Protein AF-A0A1Q9ALR7-F1 (afdb_monomer)

Organism: NCBI:txid1672749

Secondary structure (DSSP, 8-state):
-PPPHHHHHHHHHHHHHHTT---EEEE-HHHHHHHHHHHHHTT-TTT-EEEEHHHHHHHHHHHHTTT-STTHHHHHHHHHHHHHHHHHHH-S-GGGPPP---

Solvent-accessible surface area (backbone atoms only — not comparable to full-atom values): 6000 Å² total; per-residue (Å²): 128,81,67,56,71,67,60,52,50,49,52,52,44,52,54,39,46,75,74,72,48,75,53,70,48,73,34,53,72,85,44,47,61,56,54,50,51,53,29,50,75,68,72,41,50,92,66,41,50,79,45,37,44,69,60,52,51,49,52,52,34,38,60,70,19,72,67,41,75,88,39,33,52,58,36,50,48,53,52,46,53,52,49,37,47,50,42,69,74,73,47,91,62,75,81,77,50,75,88,79,95,114

Nearest PDB structures (foldseek):
  7phf-assembly2_D  TM=7.639E-01  e=6.149E-01  Streptomyces peucetius
  7clu-assembly1_B  TM=7.054E-01  e=7.920E-01  Serratia marcescens
  7clf-assembly1_B  TM=7.653E-01  e=1.087E+00  Serratia marcescens
  7clu-assembly1_A  TM=7.395E-01  e=4.961E+00  Serratia marcescens

Structure (mmCIF, N/CA/C/O backbone):
data_AF-A0A1Q9ALR7-F1
#
_entry.id   AF-A0A1Q9ALR7-F1
#
loop_
_atom_site.group_PDB
_atom_site.id
_atom_site.type_symbol
_atom_site.label_atom_id
_atom_site.label_alt_id
_atom_site.label_comp_id
_atom_site.label_asym_id
_atom_site.label_entity_id
_atom_site.label_seq_id
_atom_site.pdbx_PDB_ins_code
_atom_site.Cartn_x
_atom_site.Cartn_y
_atom_site.Cartn_z
_atom_site.occupancy
_atom_site.B_iso_or_equiv
_atom_site.auth_seq_id
_atom_site.auth_comp_id
_atom_site.auth_asym_id
_atom_site.auth_atom_id
_atom_site.pdbx_PDB_model_num
ATOM 1 N N . MET A 1 1 ? -22.269 19.223 3.895 1.00 42.38 1 MET A N 1
ATOM 2 C CA . MET A 1 1 ? -20.804 19.114 3.743 1.00 42.38 1 MET A CA 1
ATOM 3 C C . MET A 1 1 ? -20.506 17.674 3.372 1.00 42.38 1 MET A C 1
ATOM 5 O O . MET A 1 1 ? -21.014 16.810 4.080 1.00 42.38 1 MET A O 1
ATOM 9 N N . PRO A 1 2 ? -19.805 17.379 2.265 1.00 43.97 2 PRO A N 1
ATOM 10 C CA . PRO A 1 2 ? -19.329 16.019 2.060 1.00 43.97 2 PRO A CA 1
ATOM 11 C C . PRO A 1 2 ? -18.402 15.715 3.238 1.00 43.97 2 PRO A C 1
ATOM 13 O O . PRO A 1 2 ? -17.569 16.550 3.586 1.00 43.97 2 PRO A O 1
ATOM 16 N N . ALA A 1 3 ? -18.606 14.583 3.908 1.00 51.28 3 ALA A N 1
ATOM 17 C CA . ALA A 1 3 ? -17.665 14.116 4.916 1.00 51.28 3 ALA A CA 1
ATOM 18 C C . ALA A 1 3 ? -16.252 14.200 4.322 1.00 51.28 3 ALA A C 1
ATOM 20 O O . ALA A 1 3 ? -16.062 13.779 3.175 1.00 51.28 3 ALA A O 1
ATOM 21 N N . ALA A 1 4 ? -15.299 14.791 5.049 1.00 74.31 4 ALA A N 1
ATOM 22 C CA . ALA A 1 4 ? -13.922 14.882 4.578 1.00 74.31 4 ALA A CA 1
ATOM 23 C C . ALA A 1 4 ? -13.476 13.481 4.126 1.00 74.31 4 ALA A C 1
ATOM 25 O O . ALA A 1 4 ? -13.811 1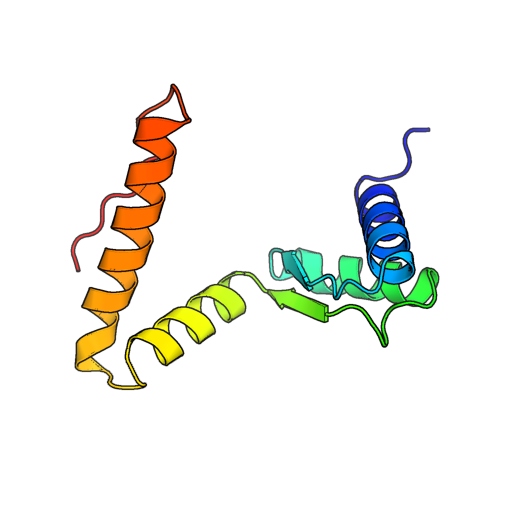2.502 4.792 1.00 74.31 4 ALA A O 1
ATOM 26 N N . LEU A 1 5 ? -12.791 13.363 2.984 1.00 76.81 5 LEU A N 1
ATOM 27 C CA . LEU A 1 5 ? -12.440 12.081 2.340 1.00 76.81 5 LEU A CA 1
ATOM 28 C C . LEU A 1 5 ? -11.946 11.008 3.336 1.00 76.81 5 LEU A C 1
ATOM 30 O O . LEU A 1 5 ? -12.313 9.839 3.216 1.00 76.81 5 LEU A O 1
ATOM 34 N N . GLY A 1 6 ? -11.207 11.421 4.373 1.00 85.38 6 GLY A N 1
ATOM 35 C CA . GLY A 1 6 ? -10.772 10.560 5.474 1.00 85.38 6 GLY A CA 1
ATOM 36 C C . GLY A 1 6 ? -11.907 9.928 6.296 1.00 85.38 6 GLY A C 1
ATOM 37 O O . GLY A 1 6 ? -11.879 8.730 6.548 1.00 85.38 6 GLY A O 1
ATOM 38 N N . GLU A 1 7 ? -12.953 10.666 6.669 1.00 89.56 7 GLU A N 1
ATOM 39 C CA . GLU A 1 7 ? -14.104 10.102 7.393 1.00 89.56 7 GLU A CA 1
ATOM 40 C C . GLU A 1 7 ? -14.885 9.089 6.546 1.00 89.56 7 GLU A C 1
ATOM 42 O O . GLU A 1 7 ? -15.405 8.096 7.060 1.00 89.56 7 GLU A O 1
ATOM 47 N N . ALA A 1 8 ? -14.987 9.335 5.235 1.00 93.44 8 ALA A N 1
ATOM 48 C CA . ALA A 1 8 ? -15.615 8.393 4.315 1.00 93.44 8 ALA A CA 1
ATOM 49 C C . ALA A 1 8 ? -14.810 7.091 4.209 1.00 93.44 8 ALA A C 1
ATOM 51 O O . ALA A 1 8 ? -15.402 6.008 4.236 1.00 93.44 8 ALA A O 1
ATOM 52 N N . LEU A 1 9 ? -13.477 7.193 4.163 1.00 94.56 9 LEU A N 1
ATOM 53 C CA . LEU A 1 9 ? -12.581 6.042 4.216 1.00 94.56 9 LEU A CA 1
ATOM 54 C C . LEU A 1 9 ? -12.777 5.241 5.511 1.00 94.56 9 LEU A C 1
ATOM 56 O O . LEU A 1 9 ? -12.997 4.033 5.442 1.00 94.56 9 LEU A O 1
ATOM 60 N N . ILE A 1 10 ? -12.797 5.901 6.674 1.00 95.88 10 ILE A N 1
ATOM 61 C CA . ILE A 1 10 ? -12.995 5.214 7.960 1.00 95.88 10 ILE A CA 1
ATOM 62 C C . ILE A 1 10 ? -14.359 4.521 8.040 1.00 95.88 10 ILE A C 1
ATOM 64 O O . ILE A 1 10 ? -14.423 3.370 8.471 1.00 95.88 10 ILE A O 1
ATOM 68 N N . ARG A 1 11 ? -15.445 5.138 7.552 1.00 95.81 11 ARG A N 1
ATOM 69 C CA . ARG A 1 11 ? -16.755 4.458 7.483 1.00 95.81 11 ARG A CA 1
ATOM 70 C C . ARG A 1 11 ? -16.723 3.201 6.621 1.00 95.81 11 ARG A C 1
ATOM 72 O O . ARG A 1 11 ? -17.313 2.190 6.998 1.00 95.81 11 ARG A O 1
ATOM 79 N N . LYS A 1 12 ? -16.034 3.237 5.477 1.00 96.38 12 LYS A N 1
ATOM 80 C CA . LYS A 1 12 ? -15.848 2.041 4.642 1.00 96.38 12 LYS A CA 1
ATOM 81 C C . LYS A 1 12 ? -15.101 0.957 5.422 1.00 96.38 12 LYS A C 1
ATOM 83 O O . LYS A 1 12 ? -15.517 -0.198 5.407 1.00 96.38 12 LYS A O 1
ATOM 88 N N . CYS A 1 13 ? -14.044 1.325 6.143 1.00 97.12 13 CYS A N 1
ATOM 89 C CA . CYS A 1 13 ? -13.303 0.392 6.985 1.00 97.12 13 CYS A CA 1
ATOM 90 C C . CYS A 1 13 ? -14.169 -0.208 8.102 1.00 97.12 13 CYS A C 1
ATOM 92 O O . CYS A 1 13 ? -14.127 -1.417 8.301 1.00 97.12 13 CYS A O 1
ATOM 94 N N . GLN A 1 14 ? -15.011 0.586 8.769 1.00 96.75 14 GLN A N 1
ATOM 95 C CA . GLN A 1 14 ? -15.982 0.087 9.752 1.00 96.75 14 GLN A CA 1
ATOM 96 C C . GLN A 1 14 ? -16.960 -0.926 9.136 1.00 96.75 14 GLN A C 1
ATOM 98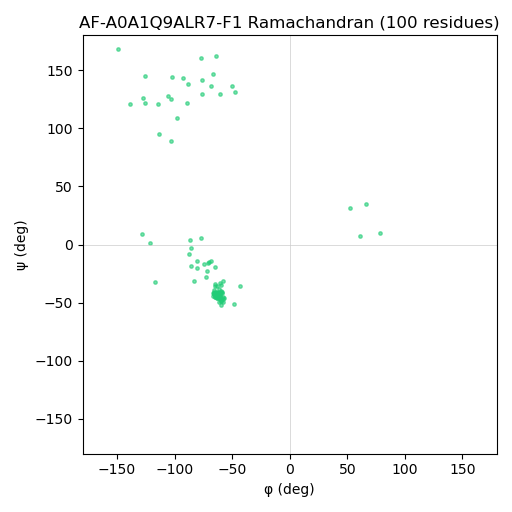 O O . GLN A 1 14 ? -17.229 -1.961 9.744 1.00 96.75 14 GLN A O 1
ATOM 103 N N . GLY A 1 15 ? -17.446 -0.669 7.917 1.00 97.62 15 GLY A N 1
ATOM 104 C CA . GLY A 1 15 ? -18.268 -1.626 7.170 1.00 97.62 15 GLY A CA 1
ATOM 105 C C . GLY A 1 15 ? -17.524 -2.925 6.847 1.00 97.62 15 GLY A C 1
ATOM 106 O O . GLY A 1 15 ? -18.055 -4.012 7.027 1.00 97.62 15 GLY A O 1
ATOM 107 N N . ASN A 1 16 ? -16.258 -2.841 6.444 1.00 97.56 16 ASN A N 1
ATOM 108 C CA . ASN A 1 16 ? -15.433 -4.029 6.218 1.00 97.56 16 ASN A CA 1
ATOM 109 C C . ASN A 1 16 ? -15.208 -4.826 7.519 1.00 97.56 16 ASN A C 1
ATOM 111 O O . ASN A 1 16 ? -15.297 -6.053 7.521 1.00 97.56 16 ASN A O 1
ATOM 115 N N . LEU A 1 17 ? -14.974 -4.134 8.637 1.00 97.44 17 LEU A N 1
ATOM 116 C CA . LEU A 1 17 ? -14.797 -4.742 9.957 1.00 97.44 17 LEU A CA 1
ATOM 117 C C . LEU A 1 17 ? -16.060 -5.448 10.463 1.00 97.44 17 LEU A C 1
ATOM 119 O O . LEU A 1 17 ? -15.941 -6.460 11.158 1.00 97.44 17 LEU A O 1
ATOM 123 N N . SER A 1 18 ? -17.256 -4.940 10.144 1.00 97.00 18 SER A N 1
ATOM 124 C CA . SER A 1 18 ? -18.519 -5.599 10.510 1.00 97.00 18 SER A CA 1
ATOM 125 C C . S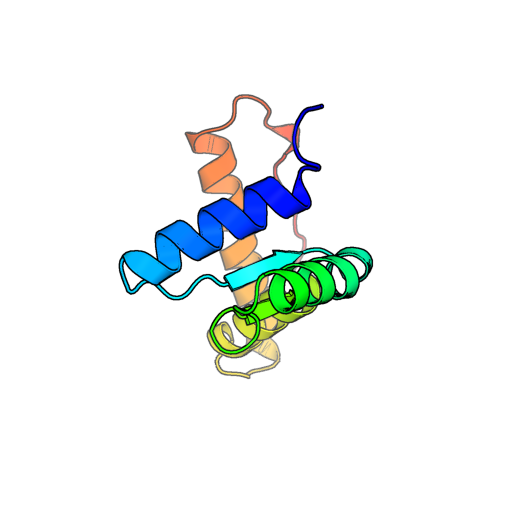ER A 1 18 ? -18.777 -6.870 9.695 1.00 97.00 18 SER A C 1
ATOM 127 O O . SER A 1 18 ? -19.461 -7.771 10.174 1.00 97.00 18 SER A O 1
ATOM 129 N N . LEU A 1 19 ? -18.161 -6.984 8.514 1.00 97.69 19 LEU A N 1
ATOM 130 C CA . LEU A 1 19 ? -18.148 -8.190 7.682 1.00 97.69 19 LEU A CA 1
ATOM 131 C C . LEU A 1 19 ? -17.014 -9.169 8.044 1.00 97.69 19 LEU A C 1
ATOM 133 O O . LEU A 1 19 ? -16.839 -10.179 7.368 1.00 97.69 19 LEU A O 1
ATOM 137 N N . GLY A 1 20 ? -16.229 -8.884 9.090 1.00 96.31 20 GLY A N 1
ATOM 138 C CA . GLY A 1 20 ? -15.115 -9.733 9.529 1.00 96.31 20 GLY A CA 1
ATOM 139 C C . GLY A 1 20 ? -13.837 -9.604 8.690 1.00 96.31 20 GLY A C 1
ATOM 140 O O . GLY A 1 20 ? -12.910 -10.392 8.871 1.00 96.31 20 GLY A O 1
ATOM 141 N N . LEU A 1 21 ? -13.761 -8.618 7.793 1.00 97.19 21 LEU A N 1
ATOM 142 C CA . LEU A 1 21 ? -12.548 -8.320 7.031 1.00 97.19 21 LEU A CA 1
ATOM 143 C C . LEU A 1 21 ? -11.535 -7.562 7.901 1.00 97.19 21 LEU A C 1
ATOM 145 O O . LEU A 1 21 ? -11.899 -6.948 8.904 1.00 97.19 21 LEU A O 1
ATOM 149 N N . ARG A 1 22 ? -10.263 -7.571 7.487 1.00 94.88 22 ARG A N 1
ATOM 150 C CA . ARG A 1 22 ? -9.164 -6.830 8.129 1.00 94.88 22 ARG A CA 1
ATOM 151 C C . ARG A 1 22 ? -8.649 -5.737 7.190 1.00 94.88 22 ARG A C 1
ATOM 153 O O . ARG A 1 22 ? -7.870 -6.044 6.290 1.00 94.88 22 ARG A O 1
ATOM 160 N N . PRO A 1 23 ? -9.131 -4.491 7.315 1.00 96.19 23 PRO A N 1
ATOM 161 C CA . PRO A 1 23 ? -8.680 -3.400 6.464 1.00 96.19 23 PRO A CA 1
ATOM 162 C C . PRO A 1 23 ? -7.226 -3.023 6.766 1.00 96.19 23 PRO A C 1
ATOM 164 O O . PRO A 1 23 ? -6.865 -2.844 7.927 1.00 96.19 23 PRO A O 1
ATOM 167 N N . LEU A 1 24 ? -6.448 -2.817 5.705 1.00 95.69 24 LEU A N 1
ATOM 168 C CA . LEU A 1 24 ? -5.139 -2.170 5.734 1.00 95.69 24 LEU A CA 1
ATOM 169 C C . LEU A 1 24 ? -5.245 -0.861 4.947 1.00 95.69 24 LEU A C 1
ATOM 171 O O . LEU A 1 24 ? -5.601 -0.876 3.766 1.00 95.69 24 LEU A O 1
ATOM 175 N N . ILE A 1 25 ? -4.969 0.269 5.594 1.00 95.75 25 ILE A N 1
ATOM 176 C CA . ILE A 1 25 ? -4.832 1.560 4.917 1.00 95.75 25 ILE A CA 1
ATOM 177 C C . ILE A 1 25 ? -3.373 1.719 4.500 1.00 95.75 25 ILE A C 1
ATOM 179 O O . ILE A 1 25 ? -2.485 1.727 5.348 1.00 95.75 25 ILE A O 1
ATOM 183 N N . VAL A 1 26 ? -3.147 1.893 3.201 1.00 95.69 26 VAL A N 1
ATOM 184 C CA . VAL A 1 26 ? -1.845 2.254 2.635 1.00 95.69 26 VAL A CA 1
ATOM 185 C C . VAL A 1 26 ? -1.899 3.723 2.221 1.00 95.69 26 VAL A C 1
ATOM 187 O O . VAL A 1 26 ? -2.835 4.133 1.533 1.00 95.69 26 VAL A O 1
ATOM 190 N N . THR A 1 27 ? -0.941 4.528 2.673 1.00 94.88 27 THR A N 1
ATOM 191 C CA . THR A 1 27 ? -0.906 5.980 2.429 1.00 94.88 27 THR A CA 1
ATOM 192 C C . THR A 1 27 ? 0.534 6.492 2.371 1.00 94.88 27 THR A C 1
ATOM 194 O O . THR A 1 27 ? 1.454 5.780 2.747 1.00 94.88 27 THR A O 1
ATOM 197 N N . THR A 1 28 ? 0.741 7.729 1.919 1.00 95.25 28 THR A N 1
ATOM 198 C CA . THR A 1 28 ? 2.031 8.427 2.052 1.00 95.25 28 THR A CA 1
ATOM 199 C C . THR A 1 28 ? 2.388 8.679 3.517 1.00 95.25 28 THR A C 1
ATOM 201 O O . THR A 1 28 ? 1.499 8.675 4.377 1.00 95.25 28 THR A O 1
ATOM 204 N N . GLU A 1 29 ? 3.663 8.967 3.787 1.00 94.56 29 GLU A N 1
ATOM 205 C CA . GLU A 1 29 ? 4.181 9.296 5.124 1.00 94.56 29 GLU A CA 1
ATOM 206 C C . GLU A 1 29 ? 3.322 10.356 5.838 1.00 94.56 29 GLU A C 1
ATOM 208 O O . GLU A 1 29 ? 2.810 10.109 6.935 1.00 94.56 29 GLU A O 1
ATOM 213 N N . ASP A 1 30 ? 3.046 11.476 5.162 1.00 93.88 30 ASP A N 1
ATOM 214 C CA . ASP A 1 30 ? 2.213 12.571 5.679 1.00 93.88 30 ASP A CA 1
ATOM 215 C C . ASP A 1 30 ? 0.790 12.124 6.067 1.00 93.88 30 ASP A C 1
ATOM 217 O O . ASP A 1 30 ? 0.168 12.666 6.986 1.00 93.88 30 ASP A O 1
ATOM 221 N N . GLY A 1 31 ? 0.250 11.115 5.377 1.00 93.44 31 GLY A N 1
ATOM 222 C CA . GLY A 1 31 ? -1.102 10.612 5.605 1.00 93.44 31 GLY A CA 1
ATOM 223 C C . GLY A 1 31 ? -1.224 9.648 6.787 1.00 93.44 31 GLY A C 1
ATOM 224 O O . GLY A 1 31 ? -2.324 9.488 7.327 1.00 93.44 31 GLY A O 1
ATOM 225 N N . VAL A 1 32 ? -0.124 9.031 7.237 1.00 95.56 32 VAL A N 1
ATOM 226 C CA . VAL A 1 32 ? -0.145 8.011 8.303 1.00 95.56 32 VAL A CA 1
ATOM 227 C C . VAL A 1 32 ? -0.719 8.579 9.599 1.00 95.56 32 VAL A C 1
ATOM 229 O O . VAL A 1 32 ? -1.584 7.959 10.226 1.00 95.56 32 VAL A O 1
ATOM 232 N N . GLY A 1 33 ? -0.267 9.771 10.001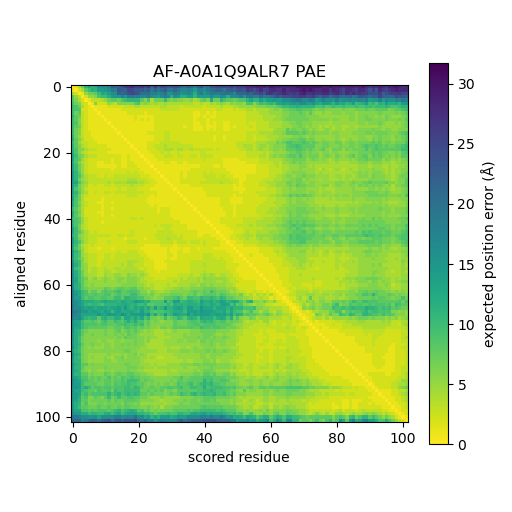 1.00 94.75 33 GLY A N 1
ATOM 233 C CA . GLY A 1 33 ? -0.724 10.421 11.231 1.00 94.75 33 GLY A CA 1
ATOM 234 C C . GLY A 1 33 ? -2.221 10.731 11.201 1.00 94.75 33 GLY A C 1
ATOM 235 O O . GLY A 1 33 ? -2.941 10.421 12.153 1.00 94.75 33 GLY A O 1
ATOM 236 N N . GLY A 1 34 ? -2.703 11.273 10.079 1.00 94.19 34 GLY A N 1
ATOM 237 C CA . GLY A 1 34 ? -4.119 11.582 9.879 1.00 94.19 34 GLY A CA 1
ATOM 238 C C . GLY A 1 34 ? -5.004 10.334 9.898 1.00 94.19 34 GLY A C 1
ATOM 239 O O . GLY A 1 34 ? -6.015 10.304 10.601 1.00 94.19 34 GLY A O 1
ATOM 240 N N . ALA A 1 35 ? -4.602 9.275 9.191 1.00 94.88 35 ALA A N 1
ATOM 241 C CA . ALA A 1 35 ? -5.339 8.013 9.161 1.00 94.88 35 ALA A CA 1
ATOM 242 C C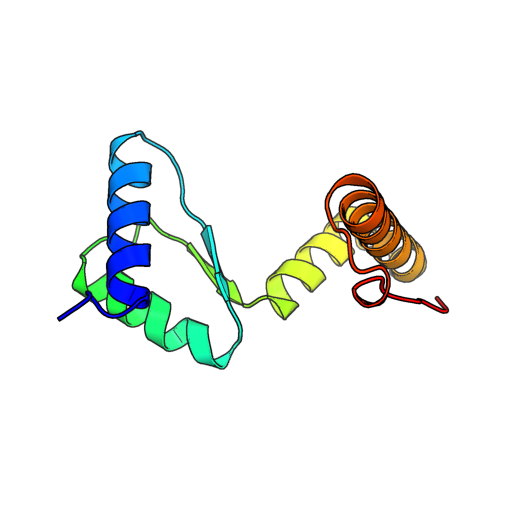 . ALA A 1 35 ? -5.425 7.358 10.550 1.00 94.88 35 ALA A C 1
ATOM 244 O O . ALA A 1 35 ? -6.504 6.916 10.959 1.00 94.88 35 ALA A O 1
ATOM 245 N N . LYS A 1 36 ? -4.325 7.354 11.317 1.00 95.69 36 LYS A N 1
ATOM 246 C CA . LYS A 1 36 ? -4.313 6.852 12.701 1.00 95.69 36 LYS A CA 1
ATOM 247 C C . LYS A 1 36 ? -5.212 7.679 13.620 1.00 95.69 36 LYS A C 1
ATOM 249 O O . LYS A 1 36 ? -5.985 7.108 14.387 1.00 95.69 36 LYS A O 1
ATOM 254 N N . ALA A 1 37 ? -5.160 9.008 13.521 1.00 95.88 37 ALA A N 1
ATOM 255 C CA . ALA A 1 37 ? -5.996 9.892 14.331 1.00 95.88 37 ALA A CA 1
ATOM 256 C C . ALA A 1 37 ? -7.495 9.664 14.073 1.00 95.88 37 ALA A C 1
ATOM 258 O O . ALA A 1 37 ? -8.265 9.514 15.022 1.00 95.88 37 ALA A O 1
ATOM 259 N N . LEU A 1 38 ? -7.897 9.569 12.802 1.00 95.62 38 LEU A N 1
ATOM 260 C CA . LEU A 1 38 ? -9.286 9.302 12.421 1.00 95.62 38 LEU A CA 1
ATOM 261 C C . LEU A 1 38 ? -9.750 7.904 12.858 1.00 95.62 38 LEU A C 1
ATOM 263 O O . LEU A 1 38 ? -10.870 7.748 13.340 1.00 95.62 38 LEU A O 1
ATOM 267 N N . SER A 1 39 ? -8.884 6.893 12.744 1.00 95.44 39 SER A N 1
ATOM 268 C CA . SER A 1 39 ? -9.191 5.525 13.190 1.00 95.44 39 SER A CA 1
ATOM 269 C C . SER A 1 39 ? -9.418 5.463 14.700 1.00 95.44 39 SER A C 1
ATOM 271 O O . SER A 1 39 ? -10.382 4.847 15.155 1.00 95.44 39 SER A O 1
ATOM 273 N N . LYS A 1 40 ? -8.590 6.179 15.469 1.00 96.38 40 LYS A N 1
ATOM 274 C CA . LYS A 1 40 ? -8.730 6.296 16.924 1.00 96.38 40 LYS A CA 1
ATOM 275 C C . LYS A 1 40 ? -9.989 7.057 17.324 1.00 96.38 40 LYS A C 1
ATOM 277 O O . LYS A 1 40 ? -10.696 6.641 18.236 1.00 96.38 40 LYS A O 1
ATOM 282 N N . GLN A 1 41 ? -10.310 8.146 16.625 1.00 95.50 41 GLN A N 1
ATOM 283 C CA . GLN A 1 41 ? -11.558 8.885 16.839 1.00 95.50 41 GLN A CA 1
ATOM 284 C C . GLN A 1 41 ? -12.791 7.999 16.606 1.00 95.50 41 GLN A C 1
ATOM 286 O O . GLN A 1 41 ? -13.796 8.142 17.299 1.00 95.50 41 GLN A O 1
ATOM 291 N N . ALA A 1 42 ? -12.704 7.073 15.651 1.00 94.62 42 ALA A N 1
ATOM 292 C CA . ALA A 1 42 ? -13.753 6.113 15.336 1.00 94.62 42 ALA A CA 1
ATOM 293 C C . ALA A 1 42 ? -13.732 4.833 16.198 1.00 94.62 42 ALA A C 1
ATOM 295 O O . ALA A 1 42 ? -14.626 4.000 16.036 1.00 94.62 42 ALA A O 1
ATOM 296 N N . GLY A 1 43 ? -12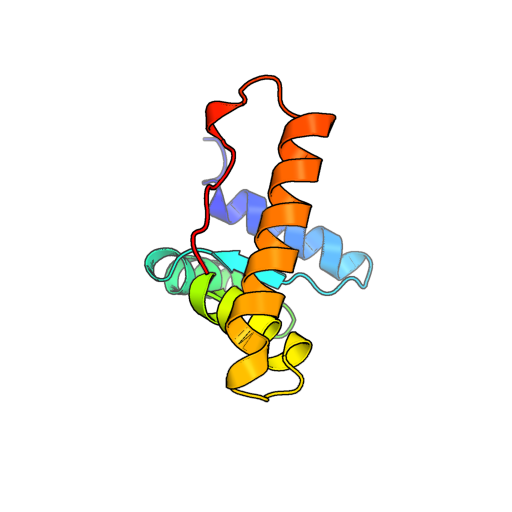.746 4.673 17.090 1.00 95.81 43 GLY A N 1
ATOM 297 C CA . GLY A 1 43 ? -12.617 3.530 17.999 1.00 95.81 43 GLY A CA 1
ATOM 298 C C . GLY A 1 43 ? -12.348 2.195 17.300 1.00 95.81 43 GLY A C 1
ATOM 299 O O . GLY A 1 43 ? -12.893 1.177 17.717 1.00 95.81 43 GLY A O 1
ATOM 300 N N . VAL A 1 44 ? -11.586 2.208 16.202 1.00 96.12 44 VAL A N 1
ATOM 301 C CA . VAL A 1 44 ? -11.249 1.003 15.415 1.00 96.12 44 VAL A CA 1
ATOM 302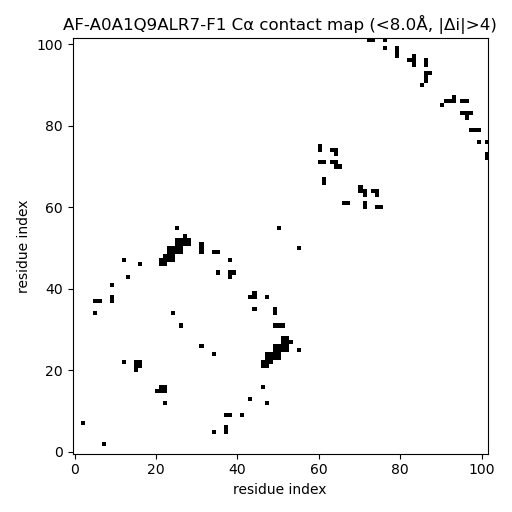 C C . VAL A 1 44 ? -9.749 0.836 15.166 1.00 96.12 44 VAL A C 1
ATOM 304 O O . VAL A 1 44 ? -9.349 -0.008 14.367 1.00 96.12 44 VAL A O 1
ATOM 307 N N . ASP A 1 45 ? -8.914 1.650 15.809 1.00 95.19 45 ASP A N 1
ATOM 308 C CA . ASP A 1 45 ? -7.458 1.661 15.640 1.00 95.19 45 ASP A CA 1
ATOM 309 C C . ASP A 1 45 ? -6.764 0.372 16.104 1.00 95.19 45 ASP A C 1
ATOM 311 O O . ASP A 1 45 ? -5.661 0.082 15.660 1.00 95.19 45 ASP A O 1
ATOM 315 N N . ASP A 1 46 ? -7.415 -0.433 16.942 1.00 95.00 46 ASP A N 1
ATOM 316 C CA . ASP A 1 46 ? -6.943 -1.747 17.390 1.00 95.00 46 ASP A CA 1
ATOM 317 C C . ASP A 1 46 ? -7.207 -2.878 16.378 1.00 95.00 46 ASP A C 1
ATOM 319 O O . ASP A 1 46 ? -6.672 -3.981 16.504 1.00 95.00 46 ASP A O 1
ATOM 323 N N . ARG A 1 47 ? -8.058 -2.623 15.380 1.00 94.81 47 ARG A N 1
ATOM 324 C CA . ARG A 1 47 ? -8.515 -3.610 14.387 1.00 94.81 47 ARG A CA 1
ATOM 325 C C . ARG A 1 47 ? -8.199 -3.209 12.950 1.00 94.81 47 ARG A C 1
ATOM 327 O O . ARG A 1 47 ? -8.586 -3.923 12.022 1.00 94.81 47 ARG A O 1
ATOM 334 N N . LEU A 1 48 ? -7.554 -2.065 12.772 1.00 94.25 48 LEU A N 1
ATOM 335 C CA . LEU A 1 48 ? -7.223 -1.480 11.488 1.00 94.25 48 LEU A CA 1
ATOM 336 C C . LEU A 1 48 ? -5.736 -1.163 11.453 1.00 94.25 48 LEU A C 1
ATOM 338 O O . LEU A 1 48 ? -5.239 -0.412 12.288 1.00 94.25 48 LEU A O 1
ATOM 342 N N . ASP A 1 49 ? -5.060 -1.669 10.431 1.00 95.00 49 ASP A N 1
ATOM 343 C CA . ASP A 1 49 ? -3.652 -1.375 10.214 1.00 95.00 49 ASP A CA 1
ATOM 344 C C . ASP A 1 49 ? -3.489 -0.168 9.284 1.00 95.00 49 ASP A C 1
ATOM 346 O O . ASP A 1 49 ? -4.243 0.019 8.323 1.00 95.00 49 ASP A O 1
ATOM 350 N N . VAL A 1 50 ? -2.482 0.659 9.565 1.00 96.00 50 VAL A N 1
ATOM 351 C CA . VAL A 1 50 ? -2.073 1.783 8.714 1.00 96.00 50 VAL A CA 1
ATOM 352 C C . VAL A 1 50 ? -0.590 1.636 8.419 1.00 96.00 50 VAL A C 1
ATOM 354 O O . VAL A 1 50 ? 0.219 1.629 9.351 1.00 96.00 50 VAL A O 1
ATOM 357 N N . ILE A 1 51 ? -0.240 1.565 7.138 1.00 96.25 51 ILE A N 1
ATOM 358 C CA . ILE A 1 51 ? 1.137 1.447 6.667 1.00 96.25 51 ILE A CA 1
ATOM 359 C C . ILE A 1 51 ? 1.465 2.547 5.657 1.00 96.25 51 ILE A C 1
ATOM 361 O O . ILE A 1 51 ? 0.620 2.990 4.875 1.00 96.25 51 ILE A O 1
ATOM 365 N N . GLU A 1 52 ? 2.708 2.999 5.717 1.00 96.00 52 GLU A N 1
ATOM 366 C CA . GLU A 1 52 ? 3.284 3.922 4.750 1.00 96.00 52 GLU A CA 1
ATOM 367 C C . GLU A 1 52 ? 3.617 3.160 3.447 1.00 96.00 52 GLU A C 1
ATOM 369 O O . GLU A 1 52 ? 4.002 1.990 3.494 1.00 96.00 52 GLU A O 1
ATOM 374 N N . ILE A 1 53 ? 3.395 3.773 2.282 1.00 94.19 53 ILE A N 1
ATOM 375 C CA . ILE A 1 53 ? 3.506 3.107 0.979 1.00 94.19 53 ILE A CA 1
ATOM 376 C C . ILE A 1 53 ? 4.933 2.647 0.658 1.00 94.19 53 ILE A C 1
ATOM 378 O O . ILE A 1 53 ? 5.092 1.523 0.181 1.00 94.19 53 ILE A O 1
ATOM 382 N N . GLU A 1 54 ? 5.967 3.440 0.933 1.00 92.25 54 GLU A N 1
ATOM 383 C CA . GLU A 1 54 ? 7.355 3.026 0.703 1.00 92.25 54 GLU A CA 1
ATOM 384 C C . GLU A 1 54 ? 7.728 1.835 1.587 1.00 92.25 54 GLU A C 1
ATOM 386 O O . GLU A 1 54 ? 8.302 0.865 1.094 1.00 92.25 54 GLU A O 1
ATOM 391 N N . GLN A 1 55 ? 7.335 1.849 2.864 1.00 92.56 55 GLN A N 1
ATOM 392 C CA . GLN A 1 55 ? 7.508 0.710 3.768 1.00 92.56 55 GLN A CA 1
ATOM 393 C C . GLN A 1 55 ? 6.760 -0.522 3.260 1.00 92.56 55 GLN A C 1
ATOM 395 O O . GLN A 1 55 ? 7.324 -1.613 3.238 1.00 92.56 55 GLN A O 1
ATOM 400 N N . PHE A 1 56 ? 5.517 -0.359 2.801 1.00 92.44 56 PHE A N 1
ATOM 401 C CA . PHE A 1 56 ? 4.731 -1.455 2.240 1.00 92.44 56 PHE A CA 1
ATOM 402 C C . PHE A 1 56 ? 5.426 -2.082 1.024 1.00 92.44 56 PHE A C 1
ATOM 404 O O . PHE A 1 56 ? 5.579 -3.303 0.965 1.00 92.44 56 PHE A O 1
ATOM 411 N N . ILE A 1 57 ? 5.886 -1.269 0.071 1.00 90.44 57 ILE A N 1
ATOM 412 C CA . ILE A 1 57 ? 6.599 -1.762 -1.114 1.00 90.44 57 ILE A CA 1
ATOM 413 C C . ILE A 1 57 ? 7.932 -2.401 -0.722 1.00 90.44 57 ILE A C 1
ATOM 415 O O . ILE A 1 57 ? 8.226 -3.503 -1.180 1.00 90.44 57 ILE A O 1
ATOM 419 N N . ALA A 1 58 ? 8.707 -1.767 0.160 1.00 90.19 58 ALA A N 1
ATOM 420 C CA . ALA A 1 58 ? 9.981 -2.299 0.624 1.00 90.19 58 ALA A CA 1
ATOM 421 C C . ALA A 1 58 ? 9.808 -3.684 1.260 1.00 90.19 58 ALA A C 1
ATOM 423 O O . ALA A 1 58 ? 10.512 -4.615 0.872 1.00 90.19 58 ALA A O 1
ATOM 424 N N . THR A 1 59 ? 8.849 -3.851 2.178 1.00 88.19 59 THR A N 1
ATOM 425 C CA . THR A 1 59 ? 8.554 -5.146 2.808 1.00 88.19 59 THR A CA 1
ATOM 426 C C . THR A 1 59 ? 8.217 -6.214 1.769 1.00 88.19 59 THR A C 1
ATOM 428 O O . THR A 1 59 ? 8.807 -7.290 1.815 1.00 88.19 59 THR A O 1
ATOM 431 N N . ASN A 1 60 ? 7.363 -5.910 0.786 1.00 86.62 60 ASN A N 1
ATOM 432 C CA . ASN A 1 60 ? 7.024 -6.869 -0.272 1.00 86.62 60 ASN A CA 1
ATOM 433 C C . ASN A 1 60 ? 8.237 -7.236 -1.142 1.00 86.62 60 ASN A C 1
ATOM 435 O O . ASN A 1 60 ? 8.440 -8.409 -1.442 1.00 86.62 60 ASN A O 1
ATOM 439 N N . VAL A 1 61 ? 9.077 -6.263 -1.511 1.00 88.44 61 VAL A N 1
ATOM 440 C CA . VAL A 1 61 ? 10.305 -6.521 -2.283 1.00 88.44 61 VAL A CA 1
ATOM 441 C C . VAL A 1 61 ? 11.262 -7.418 -1.501 1.00 88.44 61 VAL A C 1
ATOM 443 O O . VAL A 1 61 ? 11.802 -8.364 -2.069 1.00 88.44 61 VAL A O 1
ATOM 446 N N . TYR A 1 62 ? 11.462 -7.157 -0.205 1.00 86.62 62 TYR A N 1
ATOM 447 C CA . TYR A 1 62 ? 12.305 -7.999 0.646 1.00 86.62 62 TYR A CA 1
ATOM 448 C C . TYR A 1 62 ? 11.765 -9.426 0.760 1.00 86.62 62 TYR A C 1
ATOM 450 O O . TYR A 1 62 ? 12.537 -10.378 0.659 1.00 86.62 62 TYR A O 1
ATOM 458 N N . GLU A 1 63 ? 10.458 -9.582 0.966 1.00 85.88 63 GLU A N 1
ATOM 459 C CA . GLU A 1 63 ? 9.823 -10.896 1.076 1.00 85.88 63 GLU A CA 1
ATOM 460 C C . GLU A 1 63 ? 9.920 -11.685 -0.236 1.00 85.88 63 GLU A C 1
ATOM 462 O O . GLU A 1 63 ? 10.288 -12.860 -0.221 1.00 85.88 63 GLU A O 1
ATOM 467 N N . TRP A 1 64 ? 9.649 -11.048 -1.378 1.00 86.06 64 TRP A N 1
ATOM 468 C CA . TRP A 1 64 ? 9.690 -11.703 -2.692 1.00 86.06 64 TRP A CA 1
ATOM 469 C C . TRP A 1 64 ? 11.106 -12.003 -3.165 1.00 86.06 64 TRP A C 1
ATOM 471 O O . TRP A 1 64 ? 11.317 -12.992 -3.861 1.00 86.06 64 TRP A O 1
ATOM 481 N N . SER A 1 65 ? 12.090 -11.218 -2.726 1.00 83.38 65 SER A N 1
ATOM 482 C CA . SER A 1 65 ? 13.499 -11.529 -2.958 1.00 83.38 65 SER A CA 1
ATOM 483 C C . SER A 1 65 ? 14.027 -12.629 -2.026 1.00 83.38 65 SER A C 1
ATOM 485 O O . SER A 1 65 ? 15.231 -12.862 -2.006 1.00 83.38 65 SER A O 1
ATOM 487 N N . VAL A 1 66 ? 13.175 -13.263 -1.202 1.00 85.25 66 VAL A N 1
ATOM 488 C CA . VAL A 1 66 ? 13.568 -14.229 -0.153 1.00 85.25 66 VAL A CA 1
ATOM 489 C C . VAL A 1 66 ? 14.650 -13.638 0.765 1.00 85.25 66 VAL A C 1
ATOM 491 O O . VAL A 1 66 ? 15.525 -14.325 1.283 1.00 85.25 66 VAL A O 1
ATOM 494 N N . PHE A 1 67 ? 14.607 -12.317 0.953 1.00 82.19 67 PHE A N 1
ATOM 495 C CA . PHE A 1 67 ? 15.600 -11.518 1.667 1.00 82.19 67 PHE A CA 1
ATOM 496 C C . PHE A 1 67 ? 17.021 -11.544 1.065 1.00 82.19 67 PHE A C 1
ATOM 498 O O . PHE A 1 67 ? 17.936 -10.933 1.626 1.00 82.19 67 PHE A O 1
ATOM 505 N N . GLU A 1 68 ? 17.216 -12.149 -0.109 1.00 83.62 68 GLU A N 1
ATOM 506 C CA . GLU A 1 68 ? 18.476 -12.135 -0.848 1.00 83.62 68 GLU A CA 1
ATOM 507 C C . GLU A 1 68 ? 18.671 -10.787 -1.542 1.00 83.62 68 GLU A C 1
ATOM 509 O O . GLU A 1 68 ? 17.783 -10.267 -2.219 1.00 83.62 68 GLU A O 1
ATOM 514 N N . ARG A 1 69 ? 19.846 -10.176 -1.354 1.00 79.94 69 ARG A N 1
ATOM 515 C CA . ARG A 1 69 ? 20.127 -8.833 -1.878 1.00 79.94 69 ARG A CA 1
ATOM 516 C C . ARG A 1 69 ? 20.161 -8.801 -3.403 1.00 79.94 69 ARG A C 1
ATOM 518 O O . ARG A 1 69 ? 19.613 -7.871 -3.989 1.00 79.94 69 ARG A O 1
ATOM 525 N N . ASP A 1 70 ? 20.777 -9.808 -4.007 1.00 84.81 70 ASP A N 1
ATOM 526 C CA . ASP A 1 70 ? 21.009 -9.859 -5.451 1.00 84.81 70 ASP A CA 1
ATOM 527 C C . ASP A 1 70 ? 19.719 -10.169 -6.231 1.00 84.81 70 ASP A C 1
ATOM 529 O O . ASP A 1 70 ? 19.632 -9.865 -7.414 1.00 84.81 70 ASP A O 1
ATOM 533 N N . ALA A 1 71 ? 18.683 -10.679 -5.554 1.00 83.44 71 ALA A N 1
ATOM 534 C CA . ALA A 1 71 ? 17.365 -10.945 -6.131 1.00 83.44 71 ALA A CA 1
ATOM 535 C C . ALA A 1 71 ? 16.406 -9.734 -6.090 1.00 83.44 71 ALA A C 1
ATOM 537 O O . ALA A 1 71 ? 15.321 -9.780 -6.671 1.00 83.44 71 ALA A O 1
ATOM 538 N N . ARG A 1 72 ? 16.767 -8.633 -5.410 1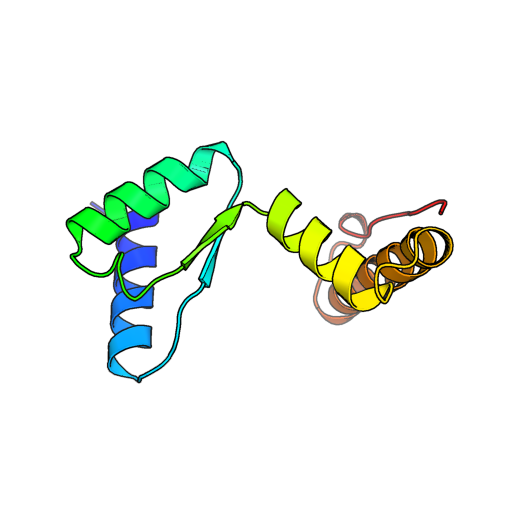.00 84.81 72 ARG A N 1
ATOM 539 C CA . ARG A 1 72 ? 15.883 -7.456 -5.272 1.00 84.81 72 ARG A CA 1
ATOM 540 C C . ARG A 1 72 ? 15.585 -6.742 -6.594 1.00 84.81 72 ARG A C 1
ATOM 542 O O . ARG A 1 72 ? 14.420 -6.396 -6.778 1.00 84.81 72 ARG A O 1
ATOM 549 N N . PRO A 1 73 ? 16.556 -6.512 -7.506 1.00 87.44 73 PRO A N 1
ATOM 550 C CA . PRO A 1 73 ? 16.259 -5.881 -8.793 1.00 87.44 73 PRO A CA 1
ATOM 551 C C . PRO A 1 73 ? 15.227 -6.679 -9.592 1.00 87.44 73 PRO A C 1
ATOM 553 O O . PRO A 1 73 ? 14.281 -6.099 -10.114 1.00 87.44 73 PRO A O 1
ATOM 556 N N . THR A 1 74 ? 15.338 -8.012 -9.584 1.00 88.44 74 THR A N 1
ATOM 557 C CA . THR A 1 74 ? 14.362 -8.911 -10.212 1.00 88.44 74 THR A CA 1
ATOM 558 C C . THR A 1 74 ? 12.976 -8.775 -9.582 1.00 88.44 74 THR A C 1
ATOM 560 O O . THR A 1 74 ? 12.002 -8.593 -10.301 1.00 88.44 74 THR A O 1
ATOM 563 N N . ALA A 1 75 ? 12.872 -8.761 -8.248 1.00 88.75 75 ALA A N 1
ATOM 564 C CA . ALA A 1 75 ? 11.585 -8.572 -7.572 1.00 88.75 75 ALA A CA 1
ATOM 565 C C . ALA A 1 75 ? 10.931 -7.213 -7.903 1.00 88.75 75 ALA A C 1
ATOM 567 O O . ALA A 1 75 ? 9.716 -7.133 -8.085 1.00 88.75 75 ALA A O 1
ATOM 568 N N . VAL A 1 76 ? 11.723 -6.139 -8.008 1.00 90.50 76 VAL A N 1
ATOM 569 C CA . VAL A 1 76 ? 11.230 -4.812 -8.420 1.00 90.50 76 VAL A CA 1
ATOM 570 C C . VAL A 1 76 ? 10.767 -4.829 -9.876 1.00 90.50 76 VAL A C 1
ATOM 572 O O . VAL A 1 76 ? 9.688 -4.312 -10.176 1.00 90.50 76 VAL A O 1
ATOM 575 N N . GLN A 1 77 ? 11.541 -5.453 -10.765 1.00 92.12 77 GLN A N 1
ATOM 576 C CA . GLN A 1 77 ? 11.171 -5.615 -12.166 1.00 92.12 77 GLN A CA 1
ATOM 577 C C . GLN A 1 77 ? 9.833 -6.356 -12.297 1.00 92.12 77 GLN A C 1
ATOM 579 O O . GLN A 1 77 ? 8.937 -5.859 -12.976 1.00 92.12 77 GLN A O 1
ATOM 584 N N . ASP A 1 78 ? 9.644 -7.465 -11.579 1.00 90.69 78 ASP A N 1
ATOM 585 C CA . ASP A 1 78 ? 8.399 -8.241 -11.601 1.00 90.69 78 ASP A CA 1
ATOM 586 C C . ASP A 1 78 ? 7.181 -7.413 -11.146 1.00 90.69 78 ASP A C 1
ATOM 588 O O . ASP A 1 78 ? 6.099 -7.495 -11.743 1.00 90.69 78 ASP A O 1
ATOM 592 N N . ILE A 1 79 ? 7.342 -6.572 -10.111 1.00 91.38 79 ILE A N 1
ATOM 593 C CA . ILE A 1 79 ? 6.295 -5.642 -9.651 1.00 91.38 79 ILE A CA 1
ATOM 594 C C . ILE A 1 79 ? 5.929 -4.655 -10.764 1.00 91.38 79 ILE A C 1
ATOM 596 O O . ILE A 1 79 ? 4.745 -4.469 -11.064 1.00 91.38 79 ILE A O 1
ATOM 600 N N . ILE A 1 80 ? 6.934 -4.031 -11.383 1.00 93.88 80 ILE A N 1
ATOM 601 C CA . ILE A 1 80 ? 6.747 -3.016 -12.427 1.00 93.88 80 ILE A CA 1
ATOM 602 C C . ILE A 1 80 ? 6.125 -3.632 -13.681 1.00 93.88 80 ILE A C 1
ATOM 604 O O . ILE A 1 80 ? 5.180 -3.073 -14.240 1.00 93.88 80 ILE A O 1
ATOM 608 N N . GLU A 1 81 ? 6.570 -4.816 -14.093 1.00 94.50 81 GLU A N 1
ATOM 609 C CA . GLU A 1 81 ? 5.978 -5.550 -15.210 1.00 94.50 81 GLU A CA 1
ATOM 610 C C . GLU A 1 81 ? 4.509 -5.887 -14.945 1.00 94.50 81 GLU A C 1
ATOM 612 O O . GLU A 1 81 ? 3.656 -5.725 -15.828 1.00 94.50 81 GLU A O 1
ATOM 617 N N . ARG A 1 82 ? 4.175 -6.319 -13.720 1.00 93.75 82 ARG A N 1
ATOM 618 C CA . ARG A 1 82 ? 2.787 -6.604 -13.348 1.00 93.75 82 ARG A CA 1
ATOM 619 C C . ARG A 1 82 ? 1.930 -5.342 -13.354 1.00 93.75 82 ARG A C 1
ATOM 621 O O . ARG A 1 82 ? 0.803 -5.403 -13.853 1.00 93.75 82 ARG A O 1
ATOM 628 N N . TYR A 1 83 ? 2.449 -4.234 -12.830 1.00 94.62 83 TYR A N 1
ATOM 629 C CA . TYR A 1 83 ? 1.794 -2.928 -12.855 1.00 94.62 83 TYR A CA 1
ATOM 630 C C . TYR A 1 83 ? 1.539 -2.462 -14.295 1.00 94.62 83 TYR A C 1
ATOM 632 O O . TYR A 1 83 ? 0.394 -2.208 -14.665 1.00 94.62 83 TYR A O 1
ATOM 640 N N . ASN A 1 84 ? 2.571 -2.461 -15.141 1.00 96.38 84 ASN A N 1
ATOM 641 C CA . ASN A 1 84 ? 2.474 -2.052 -16.542 1.00 96.38 84 ASN A CA 1
ATOM 642 C C . ASN A 1 84 ? 1.493 -2.916 -17.339 1.00 96.38 84 ASN A C 1
ATOM 644 O O . ASN A 1 84 ? 0.812 -2.404 -18.229 1.00 96.38 84 ASN A O 1
ATOM 648 N N . ARG A 1 85 ? 1.381 -4.210 -17.007 1.00 96.56 85 ARG A N 1
ATOM 649 C CA . ARG A 1 85 ? 0.358 -5.096 -17.577 1.00 96.56 85 ARG A CA 1
ATOM 650 C C . ARG A 1 85 ? -1.054 -4.638 -17.208 1.00 96.56 85 ARG A C 1
ATOM 652 O O . ARG A 1 85 ? -1.895 -4.549 -18.087 1.00 96.56 85 ARG A O 1
ATOM 659 N N . ILE A 1 86 ? -1.304 -4.294 -15.942 1.00 96.62 86 ILE A N 1
ATOM 660 C CA . ILE A 1 86 ? -2.612 -3.766 -15.509 1.00 96.62 86 ILE A CA 1
ATOM 661 C C . ILE A 1 86 ? -2.927 -2.451 -16.230 1.00 96.62 86 ILE A C 1
ATOM 663 O O . ILE A 1 86 ? -4.033 -2.300 -16.737 1.00 96.62 86 ILE A O 1
ATOM 667 N N . VAL A 1 87 ? -1.957 -1.536 -16.333 1.00 97.25 87 VAL A N 1
ATOM 668 C CA . VAL A 1 87 ? -2.122 -0.283 -17.089 1.00 97.25 87 VAL A CA 1
ATOM 669 C C . VAL A 1 87 ? -2.476 -0.575 -18.547 1.00 97.25 87 VAL A C 1
ATOM 671 O O . VAL A 1 87 ? -3.399 0.023 -19.079 1.00 97.25 87 VAL A O 1
ATOM 674 N N . ALA A 1 88 ? -1.791 -1.519 -19.195 1.00 96.19 88 ALA A N 1
ATOM 675 C CA . ALA A 1 88 ? -2.087 -1.895 -20.576 1.00 96.19 88 ALA A CA 1
ATOM 676 C C . ALA A 1 88 ? -3.489 -2.498 -20.765 1.00 96.19 88 ALA A C 1
ATOM 678 O O . ALA A 1 88 ? -4.099 -2.277 -21.809 1.00 96.19 88 ALA A O 1
ATOM 679 N N . ASP A 1 89 ? -3.969 -3.259 -19.780 1.00 97.31 89 ASP A N 1
ATOM 680 C CA . ASP A 1 89 ? -5.247 -3.969 -19.854 1.00 97.31 89 ASP A CA 1
ATOM 681 C C . ASP A 1 89 ? -6.447 -3.077 -19.485 1.00 97.31 89 ASP A C 1
ATOM 683 O O . ASP A 1 89 ? -7.555 -3.302 -19.975 1.00 97.31 89 ASP A O 1
ATOM 687 N N . VAL A 1 90 ? -6.250 -2.101 -18.590 1.00 97.38 90 VAL A N 1
ATOM 688 C CA . VAL A 1 90 ? -7.343 -1.364 -17.928 1.00 97.38 90 VAL A CA 1
ATOM 689 C C . VAL A 1 90 ? -7.343 0.130 -18.256 1.00 97.38 90 VAL A C 1
ATOM 691 O O . VAL A 1 90 ? -8.416 0.729 -18.326 1.00 97.38 90 VAL A O 1
ATOM 694 N N . GLU A 1 91 ? -6.178 0.738 -18.478 1.00 95.50 91 GLU A N 1
ATOM 695 C CA . GLU A 1 91 ? -6.050 2.186 -18.656 1.00 95.50 91 GLU A CA 1
ATOM 696 C C . GLU A 1 91 ? -5.886 2.573 -20.129 1.00 95.50 91 GLU A C 1
ATOM 698 O O . GLU A 1 91 ? -5.242 1.891 -20.924 1.00 95.50 91 GLU A O 1
ATOM 703 N N . SER A 1 92 ? -6.463 3.717 -20.505 1.00 95.00 92 SER A N 1
ATOM 704 C CA . SER A 1 92 ? -6.335 4.247 -21.872 1.00 95.00 92 SER A CA 1
ATOM 705 C C . SER A 1 92 ? -5.073 5.085 -22.085 1.00 95.00 92 SER A C 1
ATOM 707 O O . SER A 1 92 ? -4.696 5.309 -23.232 1.00 95.00 92 SER A O 1
ATOM 709 N N . ASP A 1 93 ? -4.446 5.570 -21.008 1.00 95.75 93 ASP A N 1
ATOM 710 C CA . ASP A 1 93 ? -3.261 6.431 -21.049 1.00 95.75 93 ASP A CA 1
ATOM 711 C C . ASP A 1 93 ? -1.973 5.612 -20.831 1.00 95.75 93 ASP A C 1
ATOM 713 O O . ASP A 1 93 ? -1.701 5.170 -19.711 1.00 95.75 93 ASP A O 1
ATOM 717 N N . PRO A 1 94 ? -1.140 5.414 -21.871 1.00 91.44 94 PRO A N 1
ATOM 718 C CA . PRO A 1 94 ? 0.097 4.649 -21.748 1.00 91.44 94 PRO A CA 1
ATOM 719 C C . PRO A 1 94 ? 1.191 5.354 -20.936 1.00 91.44 94 PRO A C 1
ATOM 721 O O . PRO A 1 94 ? 2.144 4.686 -20.539 1.00 91.44 94 PRO A O 1
ATOM 724 N N . SER A 1 95 ? 1.085 6.667 -20.693 1.00 95.94 95 SER A N 1
ATOM 725 C CA . SER A 1 95 ? 2.095 7.438 -19.949 1.00 95.94 95 SER A CA 1
ATOM 726 C C . SER A 1 95 ? 2.166 7.075 -18.465 1.00 95.94 95 SER A C 1
ATOM 728 O O . SER A 1 95 ? 3.150 7.387 -17.803 1.00 95.94 95 SER A O 1
ATOM 730 N N . LEU A 1 96 ? 1.156 6.364 -17.955 1.00 96.00 96 LEU A N 1
ATOM 731 C CA . LEU A 1 96 ? 1.140 5.826 -16.597 1.00 96.00 96 LEU A CA 1
ATOM 732 C C . LEU A 1 96 ? 2.132 4.674 -16.402 1.00 96.00 96 LEU A C 1
ATOM 734 O O . LEU A 1 96 ? 2.409 4.308 -15.265 1.00 96.00 96 LEU A O 1
ATOM 738 N N . ARG A 1 97 ? 2.655 4.076 -17.481 1.00 96.06 97 ARG A N 1
ATOM 739 C CA . ARG A 1 97 ? 3.631 2.987 -17.381 1.00 96.06 97 ARG A CA 1
ATOM 740 C C . ARG A 1 97 ? 4.950 3.477 -16.791 1.00 96.06 97 ARG A C 1
ATOM 742 O O . ARG A 1 97 ? 5.388 4.595 -17.037 1.00 96.06 97 ARG A O 1
ATOM 749 N N . ILE A 1 98 ? 5.603 2.592 -16.053 1.00 95.31 98 ILE A N 1
ATOM 750 C CA . ILE A 1 98 ? 6.890 2.845 -15.411 1.00 95.31 98 ILE A CA 1
ATOM 751 C C . ILE A 1 98 ? 7.981 2.155 -16.230 1.00 95.31 98 ILE A C 1
ATOM 753 O O . ILE A 1 98 ? 7.912 0.948 -16.463 1.00 95.31 98 ILE A O 1
ATOM 757 N N . GLU A 1 99 ? 8.989 2.912 -16.654 1.00 93.06 99 GLU A N 1
ATOM 758 C CA . GLU A 1 99 ? 10.226 2.365 -17.215 1.00 93.06 99 GLU A CA 1
ATOM 759 C C . GLU A 1 99 ? 11.223 2.092 -16.085 1.00 93.06 99 GLU A C 1
ATOM 761 O O . GLU A 1 99 ? 11.349 2.885 -15.150 1.00 93.06 99 GLU A O 1
ATOM 766 N N . PHE A 1 100 ? 11.913 0.955 -16.152 1.00 88.25 100 PHE A N 1
ATOM 767 C CA . PHE A 1 100 ? 12.867 0.536 -15.133 1.00 88.25 100 PHE A CA 1
ATOM 768 C C . PHE A 1 100 ? 14.110 -0.060 -15.788 1.00 88.25 100 PHE A C 1
ATOM 770 O O . PHE A 1 100 ? 14.019 -1.043 -16.520 1.00 88.25 100 PHE A O 1
ATOM 777 N N . GLU A 1 101 ? 15.262 0.545 -15.510 1.00 78.25 101 GLU A N 1
ATOM 778 C CA . GLU A 1 101 ? 16.583 0.019 -15.854 1.00 78.25 101 GLU A CA 1
ATOM 779 C C . GLU A 1 101 ? 17.193 -0.560 -14.569 1.00 78.25 101 GLU A C 1
ATOM 781 O O . GLU A 1 101 ? 17.793 0.167 -13.774 1.00 78.25 101 GLU A O 1
ATOM 786 N N . GLY A 1 102 ? 16.922 -1.844 -14.318 1.00 63.75 102 GLY A N 1
ATOM 787 C CA . GLY A 1 102 ? 17.333 -2.583 -13.1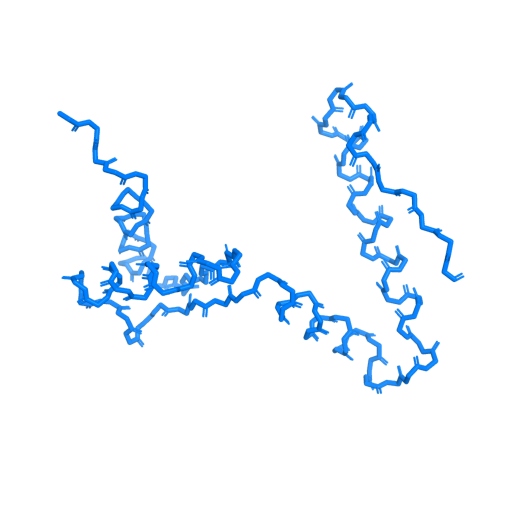16 1.00 63.75 102 GLY A CA 1
ATOM 788 C C . GLY A 1 102 ? 18.547 -3.470 -13.311 1.00 63.75 102 GLY A C 1
ATOM 789 O O . GLY A 1 102 ? 18.720 -3.991 -14.436 1.00 63.75 102 GLY A O 1
#

Foldseek 3Di:
DPDDPLLVVLVVVVVCVVVVHQEEAEEAPVCQVVNLVSCVVVVNNVRHHYDYNVVVVVVQLCVVLVNDPVCSLVSVVVVLVVVLVCCVVPNPDNVPRDDDDD

Sequence (102 aa):
MPAALGEALIRKCQGNLSLGLRPLIVTTEDGVGGAKALSKQAGVDDRLDVIEIEQFIATNVYEWSVFERDARPTAVQDIIERYNRIVADVESDPSLRIEFEG

Mean predicted aligned error: 5.55 Å

pLDDT: mean 90.95, std 9.73, range [42.38, 97.69]

Radius of gyration: 17.09 Å; Cα contacts (8 Å, |Δi|>4): 87; chains: 1; bounding box: 42×33×40 Å

InterPro domains:
  IPR032564 Protein of unknown function DUF4928 [PF16280] (6-99)